Protein AF-A0A8S0FQ10-F1 (afdb_monomer)

InterPro domains:
  IPR000795 Translational (tr)-type GTP-binding domain [PF00009] (26-118)
  IPR015946 K homology domain-like, alpha/beta [G3DSA:3.30.300.20] (126-165)
  IPR027417 P-loop containing nucleoside triphosphate hydrolase [G3DSA:3.40.50.300] (1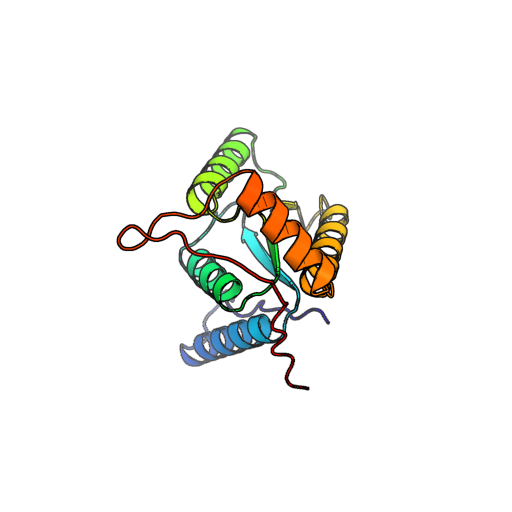-124)
  IPR027417 P-loop containing nucleoside triphosphate hydrolase [SSF52540] (2-158)
  IPR031166 EngA-type guanine nucleotide-binding (G) domain [PS51712] (1-124)
  IPR032859 GTPase Der, C-terminal KH-domain-like [PF14714] (126-162)

Foldseek 3Di:
DDDDLVQCDDPDDDDPVSNVVSVVSLLVVLLPDQEDEQEAALVVADDPVSVVVVVSSVVSVHQYAYEHEPLPPDDPVSVVVNVVSCCVSPVVPPVYHYFYYYPPVGGRVVVRVVSRVVSNCVSPDDDAFVNQFVVVVVCCVVPPADDDPNHGDDDDTDGDDDPPDD

Nearest PDB structures (foldseek):
  5dn8-assembly1_A  TM=8.884E-01  e=3.683E-15  Coxiella burnetii RSA 493
  6xrs-assembly2_B  TM=8.885E-01  e=8.900E-12  Neisseria gonorrhoeae NCCP11945
  6xrs-assembly1_C  TM=8.944E-01  e=2.493E-11  Neisseria gonorrhoeae NCCP11945
  6xrs-assembly2_D  TM=8.863E-01  e=3.024E-11  Neisseria gonorrhoeae NCCP11945
  6xrs-assembly1_A  TM=8.822E-01  e=7.448E-11  Neisseria gonorrhoeae NCCP11945

Radius of gyration: 20.31 Å; Cα contacts (8 Å, |Δi|>4): 165; chains: 1; bounding box: 51×40×56 Å

Sequence (166 aa):
MLIDTAGVRKRGKITDAVEKFSVIKTLQAIEDANVVMLVIDAREGISDQDLSLLGFILNSGRSLVIVVNKWDGLSQEVKEQVKETLDFRLGFIDFARVHFISALHGSGVGNLFESVREAYDSSTRRVGTSMLTRIMTMAVEDHQPPLVRGRRVKLKYAHAFSSSLN

pLDDT: mean 84.81, std 14.8, range [30.33, 96.12]

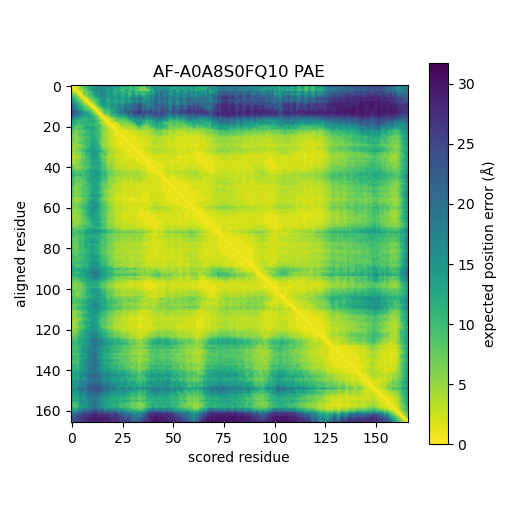Mean predicted aligned error: 8.4 Å

Organism: Escherichia coli (NCBI:txid562)

Structure (mmCIF, N/CA/C/O backbone):
data_AF-A0A8S0FQ10-F1
#
_entry.id   AF-A0A8S0FQ10-F1
#
loop_
_atom_site.group_PDB
_atom_site.id
_atom_site.type_symbol
_atom_site.label_atom_id
_atom_site.label_alt_id
_atom_site.label_comp_id
_atom_site.label_asym_id
_atom_site.label_entity_id
_atom_site.label_seq_id
_atom_site.pdbx_PDB_ins_code
_atom_site.Cartn_x
_atom_site.Cartn_y
_atom_site.Cartn_z
_atom_site.occupancy
_atom_site.B_iso_or_equiv
_atom_site.auth_seq_id
_atom_site.auth_comp_id
_atom_site.auth_asym_id
_atom_site.auth_atom_id
_atom_site.pdbx_PDB_model_num
ATOM 1 N N . MET A 1 1 ? -10.921 -15.311 -2.712 1.00 48.25 1 MET A N 1
ATOM 2 C CA . MET A 1 1 ? -10.735 -15.987 -1.410 1.00 48.25 1 MET A CA 1
ATOM 3 C C . MET A 1 1 ? -10.280 -14.927 -0.421 1.00 48.25 1 MET A C 1
ATOM 5 O O . MET A 1 1 ? -9.357 -14.203 -0.761 1.00 48.25 1 MET A O 1
ATOM 9 N N . LEU A 1 2 ? -10.958 -14.761 0.716 1.00 55.12 2 LEU A N 1
ATOM 10 C CA . LEU A 1 2 ? -10.510 -13.853 1.778 1.00 55.12 2 LEU A CA 1
ATOM 11 C C . LEU A 1 2 ? -9.652 -14.668 2.749 1.00 55.12 2 LEU A C 1
ATOM 13 O O . LEU A 1 2 ? -10.123 -15.693 3.240 1.00 55.12 2 LEU A O 1
ATOM 17 N N . ILE A 1 3 ? -8.414 -14.242 2.993 1.00 59.44 3 ILE A N 1
ATOM 18 C CA . ILE A 1 3 ? -7.523 -14.883 3.963 1.00 59.44 3 ILE A CA 1
ATOM 19 C C . ILE A 1 3 ? -7.410 -13.943 5.163 1.00 59.44 3 ILE A C 1
ATOM 21 O O . ILE A 1 3 ? -6.889 -12.839 5.034 1.00 59.44 3 ILE A O 1
ATOM 25 N N . ASP A 1 4 ? -7.953 -14.361 6.306 1.00 58.69 4 ASP A N 1
ATOM 26 C CA . ASP A 1 4 ? -7.919 -13.590 7.552 1.00 58.69 4 ASP A CA 1
ATOM 27 C C . ASP A 1 4 ? -6.677 -13.964 8.380 1.00 58.69 4 ASP A C 1
ATOM 29 O O . ASP A 1 4 ? -6.420 -15.140 8.653 1.00 58.69 4 ASP A O 1
ATOM 33 N N . THR A 1 5 ? -5.899 -12.955 8.776 1.00 56.50 5 THR A N 1
ATOM 34 C CA . THR A 1 5 ? -4.641 -13.079 9.529 1.00 56.50 5 THR A CA 1
ATOM 35 C C . THR A 1 5 ? -4.794 -12.678 10.999 1.00 56.50 5 THR A C 1
ATOM 37 O O . THR A 1 5 ? -3.788 -12.450 11.673 1.00 56.50 5 THR A O 1
ATOM 40 N N . ALA A 1 6 ? -6.030 -12.647 11.530 1.00 50.09 6 ALA A N 1
ATOM 41 C CA . ALA A 1 6 ? -6.420 -12.269 12.902 1.00 50.09 6 ALA A CA 1
ATOM 42 C C . ALA A 1 6 ? -5.596 -12.865 14.077 1.00 50.09 6 ALA A C 1
ATOM 44 O O . ALA A 1 6 ? -5.844 -12.544 15.241 1.00 50.09 6 ALA A O 1
ATOM 45 N N . GLY A 1 7 ? -4.616 -13.731 13.821 1.00 44.56 7 GLY A N 1
ATOM 46 C CA . GLY A 1 7 ? -3.708 -14.298 14.811 1.00 44.56 7 GLY A CA 1
ATOM 47 C C . GLY A 1 7 ? -2.498 -13.439 15.205 1.00 44.56 7 GLY A C 1
ATOM 48 O O . GLY A 1 7 ? -1.927 -13.718 16.255 1.00 44.56 7 GLY A O 1
ATOM 49 N N . VAL A 1 8 ? -2.095 -12.400 14.456 1.00 52.91 8 VAL A N 1
ATOM 50 C CA . VAL A 1 8 ? -0.829 -11.685 14.768 1.00 52.91 8 VAL A CA 1
ATOM 51 C C . VAL A 1 8 ? -0.908 -10.856 16.065 1.00 52.91 8 VAL A C 1
ATOM 53 O O . VAL A 1 8 ? 0.114 -10.568 16.679 1.00 52.91 8 VAL A O 1
ATOM 56 N N . ARG A 1 9 ? -2.118 -10.520 16.540 1.00 49.69 9 ARG A N 1
ATOM 57 C CA . ARG A 1 9 ? -2.346 -9.693 17.745 1.00 49.69 9 ARG A CA 1
ATOM 58 C C . ARG A 1 9 ? -3.349 -10.289 18.747 1.00 49.69 9 ARG A C 1
ATOM 60 O O . ARG A 1 9 ? -4.126 -9.555 19.363 1.00 49.69 9 ARG A O 1
ATOM 67 N N . LYS A 1 10 ? -3.378 -11.608 18.970 1.00 47.81 10 LYS A N 1
ATOM 68 C CA . LYS A 1 10 ? -4.222 -12.158 20.054 1.00 47.81 10 LYS A CA 1
ATOM 69 C C . LYS A 1 10 ? -3.589 -11.928 21.435 1.00 47.81 10 LYS A C 1
ATOM 71 O O . LYS A 1 10 ? -2.851 -12.757 21.951 1.00 47.81 10 LYS A O 1
ATOM 76 N N . ARG A 1 11 ? -3.946 -10.798 22.062 1.00 52.09 11 ARG A N 1
ATOM 77 C CA . ARG A 1 11 ? -3.765 -10.540 23.502 1.00 52.09 11 ARG A CA 1
ATOM 78 C C . ARG A 1 11 ? -4.484 -11.624 24.316 1.00 52.09 11 ARG A C 1
ATOM 80 O O . ARG A 1 11 ? -5.711 -11.671 24.323 1.00 52.09 11 ARG A O 1
ATOM 87 N N . GLY A 1 12 ? -3.723 -12.444 25.042 1.00 44.00 12 GLY A N 1
ATOM 88 C CA . GLY A 1 12 ? -4.250 -13.284 26.121 1.00 44.00 12 GLY A CA 1
ATOM 89 C C . GLY A 1 12 ? -3.499 -14.599 26.319 1.00 44.00 12 GLY A C 1
ATOM 90 O O . GLY A 1 12 ? -3.957 -15.624 25.839 1.00 44.00 12 GLY A O 1
ATOM 91 N N . LYS A 1 13 ? -2.377 -14.558 27.058 1.00 52.00 13 LYS A N 1
ATOM 92 C CA . LYS A 1 13 ? -1.654 -15.710 27.647 1.00 52.00 13 LYS A CA 1
ATOM 93 C C . LYS A 1 13 ? -1.554 -16.968 26.759 1.00 52.00 13 LYS A C 1
ATOM 95 O O . LYS A 1 13 ? -2.157 -17.979 27.099 1.00 52.00 13 LYS A O 1
ATOM 100 N N . ILE A 1 14 ? -0.751 -16.959 25.691 1.00 51.44 14 ILE A N 1
ATOM 101 C CA . ILE A 1 14 ? -0.324 -18.191 24.996 1.00 51.44 14 ILE A CA 1
ATOM 102 C C . ILE A 1 14 ? 1.130 -18.018 24.511 1.00 51.44 14 ILE A C 1
ATOM 104 O O . ILE A 1 14 ? 1.571 -16.910 24.241 1.00 51.44 14 ILE A O 1
ATOM 108 N N . THR A 1 15 ? 1.883 -19.115 24.512 1.00 56.12 15 THR A N 1
ATOM 109 C CA . THR A 1 15 ? 3.341 -19.255 24.377 1.00 56.12 15 THR A CA 1
ATOM 110 C C . THR A 1 15 ? 3.958 -18.764 23.056 1.00 56.12 15 THR A C 1
ATOM 112 O O . THR A 1 15 ? 3.340 -18.829 21.997 1.00 56.12 15 THR A O 1
ATOM 115 N N . ASP A 1 16 ? 5.250 -18.417 23.132 1.00 58.44 16 ASP A N 1
ATOM 116 C CA . ASP A 1 16 ? 6.188 -17.969 22.077 1.00 58.44 16 ASP A CA 1
ATOM 117 C C . ASP A 1 16 ? 6.154 -18.798 20.764 1.00 58.44 16 ASP A C 1
ATOM 119 O O . ASP A 1 16 ? 6.503 -18.324 19.684 1.00 58.44 16 ASP A O 1
ATOM 123 N N . ALA A 1 17 ? 5.692 -20.051 20.825 1.00 59.81 17 ALA A N 1
ATOM 124 C CA . ALA A 1 17 ? 5.501 -20.902 19.651 1.00 59.81 17 ALA A CA 1
ATOM 125 C C . ALA A 1 17 ? 4.280 -20.493 18.804 1.00 59.81 17 ALA A C 1
ATOM 127 O O . ALA A 1 17 ? 4.364 -20.473 17.578 1.00 59.81 17 ALA A O 1
ATOM 128 N N . VAL A 1 18 ? 3.147 -20.154 19.428 1.00 61.94 18 VAL A N 1
ATOM 129 C CA . VAL A 1 18 ? 1.887 -19.859 18.718 1.00 61.94 18 VAL A CA 1
ATOM 130 C C . VAL A 1 18 ? 1.971 -18.528 17.970 1.00 61.94 18 VAL A C 1
ATOM 132 O O . VAL A 1 18 ? 1.492 -18.434 16.838 1.00 61.94 18 VAL A O 1
ATOM 135 N N . GLU A 1 19 ? 2.648 -17.535 18.548 1.00 64.62 19 GLU A N 1
ATOM 136 C CA . GLU A 1 19 ? 2.918 -16.256 17.881 1.00 64.62 19 GLU A CA 1
ATOM 137 C C . GLU A 1 19 ? 3.786 -16.449 16.627 1.00 64.62 19 GLU A C 1
ATOM 139 O O . GLU A 1 19 ? 3.422 -15.974 15.549 1.00 64.62 19 GLU A O 1
ATOM 144 N N . LYS A 1 20 ? 4.863 -17.247 16.712 1.00 65.38 20 LYS A N 1
ATOM 145 C CA . LYS A 1 20 ? 5.723 -17.577 15.557 1.00 65.38 20 LYS A CA 1
ATOM 146 C C . LYS A 1 20 ? 4.952 -18.271 14.432 1.00 65.38 20 LYS A C 1
ATOM 148 O O . LYS A 1 20 ? 5.098 -17.897 13.268 1.00 65.38 20 LYS A O 1
ATOM 153 N N . PHE A 1 21 ? 4.084 -19.232 14.758 1.00 72.25 21 PHE A N 1
ATOM 154 C CA . PHE A 1 21 ? 3.229 -19.882 13.756 1.00 72.25 21 PHE A CA 1
ATOM 155 C C . PHE A 1 21 ? 2.240 -18.912 13.102 1.00 72.25 21 PHE A C 1
ATOM 157 O O . PHE A 1 21 ? 1.960 -19.039 11.908 1.00 72.25 21 PHE A O 1
ATOM 164 N N . SER A 1 22 ? 1.718 -17.937 13.849 1.00 74.19 22 SER A N 1
ATOM 165 C CA . SER A 1 22 ? 0.810 -16.935 13.290 1.00 74.19 22 SER A CA 1
ATOM 166 C C . SER A 1 22 ? 1.504 -16.000 12.302 1.00 74.19 22 SER A C 1
ATOM 168 O O . SER A 1 22 ? 0.905 -15.622 11.293 1.00 74.19 22 SER A O 1
ATOM 170 N N . VAL A 1 23 ? 2.763 -15.639 12.562 1.00 78.56 23 VAL A N 1
ATOM 171 C CA . VAL A 1 23 ? 3.553 -14.809 11.642 1.00 78.56 23 VAL A CA 1
ATOM 172 C C . VAL A 1 23 ? 3.813 -15.558 10.337 1.00 78.56 23 VAL A C 1
ATOM 174 O O . VAL A 1 23 ? 3.521 -15.018 9.276 1.00 78.56 23 VAL A O 1
ATOM 177 N N . ILE A 1 24 ? 4.258 -16.818 10.395 1.00 83.44 24 ILE A N 1
ATOM 178 C CA . ILE A 1 24 ? 4.514 -17.628 9.187 1.00 83.44 24 ILE A CA 1
ATOM 179 C C . ILE A 1 24 ? 3.260 -17.720 8.311 1.00 83.44 24 ILE A C 1
ATOM 181 O O . ILE A 1 24 ? 3.327 -17.463 7.112 1.00 83.44 24 ILE A O 1
ATOM 185 N N . LYS A 1 25 ? 2.102 -18.015 8.915 1.00 82.62 25 LYS A N 1
ATOM 186 C CA . LYS A 1 25 ? 0.827 -18.071 8.184 1.00 82.62 25 LYS A CA 1
ATOM 187 C C . LYS A 1 25 ? 0.452 -16.737 7.545 1.00 82.62 25 LYS A C 1
ATOM 189 O O . LYS A 1 25 ? -0.123 -16.724 6.465 1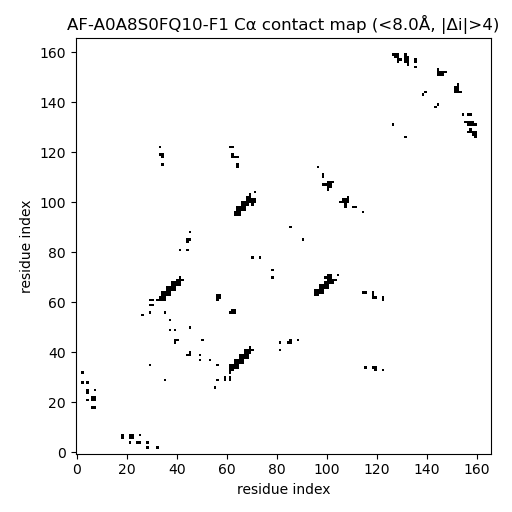.00 82.62 25 LYS A O 1
ATOM 194 N N . THR A 1 26 ? 0.771 -15.627 8.205 1.00 85.75 26 THR A N 1
ATOM 195 C CA . THR A 1 26 ? 0.514 -14.282 7.675 1.00 85.75 26 THR A CA 1
ATOM 196 C C . THR A 1 26 ? 1.390 -13.992 6.463 1.00 85.75 26 THR A C 1
ATOM 198 O O . THR A 1 26 ? 0.889 -13.490 5.463 1.00 85.75 26 THR A O 1
ATOM 201 N N . LEU A 1 27 ? 2.675 -14.347 6.520 1.00 89.38 27 LEU A N 1
ATOM 202 C CA . LEU A 1 27 ? 3.593 -14.168 5.394 1.00 89.38 27 LEU A CA 1
ATOM 203 C C . LEU A 1 27 ? 3.174 -15.027 4.193 1.00 89.38 27 LEU A C 1
ATOM 205 O O . LEU A 1 27 ? 3.078 -14.505 3.088 1.00 89.38 27 LEU A O 1
ATOM 209 N N . GLN A 1 28 ? 2.812 -16.293 4.422 1.00 89.19 28 GLN A N 1
ATOM 210 C CA . GLN A 1 28 ? 2.272 -17.171 3.374 1.00 89.19 28 GLN A CA 1
ATOM 211 C C . GLN A 1 28 ? 0.975 -16.615 2.773 1.00 89.19 28 GLN A C 1
ATOM 213 O O . GLN A 1 28 ? 0.828 -16.547 1.559 1.00 89.19 28 GLN A O 1
ATOM 218 N N . ALA A 1 29 ? 0.052 -16.136 3.612 1.00 89.38 29 ALA A N 1
ATOM 219 C CA . ALA A 1 29 ? -1.184 -15.517 3.142 1.00 89.38 29 ALA A CA 1
ATOM 220 C C . ALA A 1 29 ? -0.928 -14.294 2.247 1.00 89.38 29 ALA A C 1
ATOM 222 O O . ALA A 1 29 ? -1.653 -14.083 1.278 1.00 89.38 29 ALA A O 1
ATOM 223 N N . ILE A 1 30 ? 0.095 -13.493 2.563 1.00 91.50 30 ILE A N 1
ATOM 224 C CA . ILE A 1 30 ? 0.510 -12.360 1.730 1.00 91.50 30 ILE A CA 1
ATOM 225 C C . ILE A 1 30 ? 1.065 -12.859 0.391 1.00 91.50 30 ILE A C 1
ATOM 227 O O . ILE A 1 30 ? 0.681 -12.335 -0.651 1.00 91.50 30 ILE A O 1
ATOM 231 N N . GLU A 1 31 ? 1.914 -13.885 0.395 1.00 90.38 31 GLU A N 1
ATOM 232 C CA . GLU A 1 31 ? 2.465 -14.485 -0.828 1.00 90.38 31 GLU A CA 1
ATOM 233 C C . GLU A 1 31 ? 1.399 -15.147 -1.718 1.00 90.38 31 GLU A C 1
ATOM 235 O O . GLU A 1 31 ? 1.548 -15.184 -2.939 1.00 90.38 31 GLU A O 1
ATOM 240 N N . ASP A 1 32 ? 0.294 -15.617 -1.154 1.00 89.44 32 ASP A N 1
ATOM 241 C CA . ASP A 1 32 ? -0.789 -16.229 -1.931 1.00 89.44 32 ASP A CA 1
ATOM 242 C C . ASP A 1 32 ? -1.826 -15.204 -2.423 1.00 89.44 32 ASP A C 1
ATOM 244 O O . ASP A 1 32 ? -2.591 -15.466 -3.355 1.00 89.44 32 ASP A O 1
ATOM 248 N N . ALA A 1 33 ? -1.875 -14.014 -1.821 1.00 90.00 33 ALA A N 1
ATOM 249 C CA . ALA A 1 33 ? -2.880 -13.006 -2.134 1.00 90.00 33 ALA A CA 1
ATOM 250 C C . ALA A 1 33 ? -2.567 -12.235 -3.426 1.00 90.00 33 ALA A C 1
ATOM 252 O O . ALA A 1 33 ? -1.418 -11.926 -3.731 1.00 90.00 33 ALA A O 1
ATOM 253 N N . ASN A 1 34 ? -3.604 -11.836 -4.171 1.00 91.00 34 ASN A N 1
ATOM 254 C CA . ASN A 1 34 ? -3.469 -10.811 -5.219 1.00 91.00 34 ASN A CA 1
ATOM 255 C C . ASN A 1 34 ? -3.528 -9.396 -4.627 1.00 91.00 34 ASN A C 1
ATOM 257 O O . ASN A 1 34 ? -2.775 -8.513 -5.032 1.00 91.00 34 ASN A O 1
ATOM 261 N N . VAL A 1 35 ? -4.425 -9.204 -3.656 1.00 92.94 35 VAL A N 1
ATOM 262 C CA . VAL A 1 35 ? -4.654 -7.938 -2.957 1.00 92.94 35 VAL A CA 1
ATOM 263 C C . VAL A 1 35 ? -4.574 -8.192 -1.459 1.00 92.94 35 VAL A C 1
ATOM 265 O O . VAL A 1 35 ? -5.258 -9.076 -0.944 1.00 92.94 35 VAL A O 1
ATOM 268 N N . VAL A 1 36 ? -3.765 -7.397 -0.769 1.00 94.19 36 VAL A N 1
ATOM 269 C CA . VAL A 1 36 ? -3.624 -7.407 0.685 1.00 94.19 36 VAL A CA 1
ATOM 270 C C . VAL A 1 36 ? -4.242 -6.137 1.255 1.00 94.19 36 VAL A C 1
ATOM 272 O O . VAL A 1 36 ? -4.015 -5.034 0.756 1.00 94.19 36 VAL A O 1
ATOM 275 N N . MET A 1 37 ? -5.021 -6.296 2.322 1.00 93.44 37 MET A N 1
ATOM 276 C CA . MET A 1 37 ? -5.569 -5.186 3.091 1.00 93.44 37 MET A CA 1
ATOM 277 C C . MET A 1 37 ? -4.768 -5.029 4.380 1.00 93.44 37 MET A C 1
ATOM 279 O O . MET A 1 37 ? -4.858 -5.876 5.268 1.00 93.44 37 MET A O 1
ATOM 283 N N . LEU A 1 38 ? -3.993 -3.951 4.490 1.00 93.25 38 LEU A N 1
ATOM 284 C CA . LEU A 1 38 ? -3.297 -3.622 5.730 1.00 93.25 38 LEU A CA 1
ATOM 285 C C . LEU A 1 38 ? -4.238 -2.816 6.624 1.00 93.25 38 LEU A C 1
ATOM 287 O O . LEU A 1 38 ? -4.550 -1.662 6.325 1.00 93.25 38 LEU A O 1
ATOM 291 N N . VAL A 1 39 ? -4.704 -3.433 7.708 1.00 92.62 39 VAL A N 1
ATOM 292 C CA . VAL A 1 39 ? -5.646 -2.809 8.642 1.00 92.62 39 VAL A CA 1
ATOM 293 C C . VAL A 1 39 ? -4.893 -2.174 9.808 1.00 92.62 39 VAL A C 1
ATOM 295 O O . VAL A 1 39 ? -4.220 -2.865 10.564 1.00 92.62 39 VAL A O 1
ATOM 298 N N . ILE A 1 40 ? -5.056 -0.865 9.972 1.00 92.06 40 ILE A N 1
ATOM 299 C CA . ILE A 1 40 ? -4.465 -0.042 11.027 1.00 92.06 40 ILE A CA 1
ATOM 300 C C . ILE A 1 40 ? -5.577 0.381 11.987 1.00 92.06 40 ILE A C 1
ATOM 302 O O . ILE A 1 40 ? -6.671 0.758 11.565 1.00 92.06 40 ILE A O 1
ATOM 306 N N . ASP A 1 41 ? -5.313 0.335 13.288 1.00 92.19 41 ASP A N 1
ATOM 307 C CA . ASP A 1 41 ? -6.217 0.893 14.292 1.00 92.19 41 ASP A CA 1
ATOM 308 C C . ASP A 1 41 ? -6.002 2.408 14.394 1.00 92.19 41 ASP A C 1
ATOM 310 O O . ASP A 1 41 ? -4.915 2.858 14.747 1.00 92.19 41 ASP A O 1
ATOM 314 N N . ALA A 1 42 ? -7.034 3.207 14.120 1.00 93.50 42 ALA A N 1
ATOM 315 C CA . ALA A 1 42 ? -6.944 4.664 14.157 1.00 93.50 42 ALA A CA 1
ATOM 316 C C . ALA A 1 42 ? -6.548 5.232 15.530 1.00 93.50 42 ALA A C 1
ATOM 318 O O . ALA A 1 42 ? -6.027 6.339 15.603 1.00 93.50 42 ALA A O 1
ATOM 319 N N . ARG A 1 43 ? -6.812 4.503 16.621 1.00 90.06 43 ARG A N 1
ATOM 320 C CA . ARG A 1 43 ? -6.507 4.952 17.989 1.00 90.06 43 ARG A CA 1
ATOM 321 C C . ARG A 1 43 ? -5.077 4.640 18.397 1.00 90.06 43 ARG A C 1
ATOM 323 O O . ARG A 1 43 ? -4.507 5.365 19.203 1.00 90.06 43 ARG A O 1
ATOM 330 N N . GLU A 1 44 ? -4.533 3.540 17.888 1.00 89.56 44 GLU A N 1
ATOM 331 C CA . GLU A 1 44 ? -3.165 3.109 18.194 1.00 89.56 44 GLU A CA 1
ATOM 332 C C . GLU A 1 44 ? -2.155 3.637 17.166 1.00 89.56 44 GLU A C 1
ATOM 334 O O . GLU A 1 44 ? -0.969 3.743 17.470 1.00 89.56 44 GLU A O 1
ATOM 339 N N . GLY A 1 45 ? -2.623 4.003 15.971 1.00 88.00 45 GLY A N 1
ATOM 340 C CA . GLY A 1 45 ? -1.777 4.430 14.867 1.00 88.00 45 GLY A CA 1
ATOM 341 C C . GLY A 1 45 ? -0.997 3.269 14.249 1.00 88.00 45 GLY A C 1
ATOM 342 O O . GLY A 1 45 ? -1.253 2.094 14.514 1.00 88.00 45 GLY A O 1
ATOM 343 N N . ILE A 1 46 ? -0.040 3.612 13.386 1.00 89.31 46 ILE A N 1
ATOM 344 C CA . ILE A 1 46 ? 0.812 2.633 12.708 1.00 89.31 46 ILE A CA 1
ATOM 345 C C . ILE A 1 46 ? 2.004 2.226 13.586 1.00 89.31 46 ILE A C 1
ATOM 347 O O . ILE A 1 46 ? 2.795 3.069 14.019 1.00 89.31 46 ILE A O 1
ATOM 351 N N . SER A 1 47 ? 2.156 0.924 13.823 1.00 88.50 47 SER A N 1
ATOM 352 C CA . SER A 1 47 ? 3.269 0.359 14.592 1.00 88.50 47 SER A CA 1
ATOM 353 C C . SER A 1 47 ? 4.437 -0.083 13.702 1.00 88.50 47 SER A C 1
ATOM 355 O O . SER A 1 47 ? 4.296 -0.246 12.489 1.00 88.50 47 SER A O 1
ATOM 357 N N . ASP A 1 48 ? 5.604 -0.333 14.300 1.00 86.31 48 ASP A N 1
ATOM 358 C CA . ASP A 1 48 ? 6.784 -0.818 13.565 1.00 86.31 48 ASP A CA 1
ATOM 359 C C . ASP A 1 48 ? 6.566 -2.223 12.971 1.00 86.31 48 ASP A C 1
ATOM 361 O O . ASP A 1 48 ? 7.128 -2.571 11.929 1.00 86.31 48 ASP A O 1
ATOM 365 N N . GLN A 1 49 ? 5.695 -3.024 13.595 1.00 84.19 49 GLN A N 1
ATOM 366 C CA . GLN A 1 49 ? 5.262 -4.308 13.046 1.00 84.19 49 GLN A CA 1
ATOM 367 C C . GLN A 1 49 ? 4.440 -4.119 11.763 1.00 84.19 49 GLN A C 1
ATOM 369 O O . GLN A 1 49 ? 4.654 -4.851 10.797 1.00 84.19 49 GLN A O 1
ATOM 374 N N . ASP A 1 50 ? 3.555 -3.119 11.724 1.00 88.19 50 ASP A N 1
ATOM 375 C CA . ASP A 1 50 ? 2.758 -2.807 10.533 1.00 88.19 50 ASP A CA 1
ATOM 376 C C . ASP A 1 50 ? 3.656 -2.314 9.394 1.00 88.19 50 ASP A C 1
ATOM 378 O O . ASP A 1 50 ? 3.491 -2.746 8.258 1.00 88.19 50 ASP A O 1
ATOM 382 N N . LEU A 1 51 ? 4.664 -1.486 9.698 1.00 90.31 51 LEU A N 1
ATOM 383 C CA . LEU A 1 51 ? 5.676 -1.047 8.726 1.00 90.31 51 LEU A CA 1
ATOM 384 C C . LEU A 1 51 ? 6.518 -2.214 8.187 1.00 90.31 51 LEU A C 1
ATOM 386 O O . LEU A 1 51 ? 6.844 -2.254 7.000 1.00 90.31 51 LEU A O 1
ATOM 390 N N . SER A 1 52 ? 6.845 -3.189 9.037 1.00 89.44 52 SER A N 1
ATOM 391 C CA . SER A 1 52 ? 7.578 -4.392 8.624 1.00 89.44 52 SER A CA 1
ATOM 392 C C . SER A 1 52 ? 6.739 -5.272 7.691 1.00 89.44 52 SER A C 1
ATOM 394 O O . SER A 1 52 ? 7.223 -5.709 6.646 1.00 89.44 52 SER A O 1
ATOM 396 N N . LEU A 1 53 ? 5.462 -5.495 8.031 1.00 89.62 53 LEU A N 1
ATOM 397 C CA . LEU A 1 53 ? 4.512 -6.209 7.170 1.00 89.62 53 LEU A CA 1
ATOM 398 C C . LEU A 1 53 ? 4.294 -5.473 5.851 1.00 89.62 53 LEU A C 1
ATOM 400 O O . LEU A 1 53 ? 4.260 -6.095 4.795 1.00 89.62 53 LEU A O 1
ATOM 404 N N . LEU A 1 54 ? 4.199 -4.149 5.901 1.00 92.19 54 LEU A N 1
ATOM 405 C CA . LEU A 1 54 ? 4.064 -3.306 4.728 1.00 92.19 54 LEU A CA 1
ATOM 406 C C . LEU A 1 54 ? 5.242 -3.468 3.770 1.00 92.19 54 LEU A C 1
ATOM 408 O O . LEU A 1 54 ? 5.031 -3.743 2.592 1.00 92.19 54 LEU A O 1
ATOM 412 N N . GLY A 1 55 ? 6.475 -3.390 4.278 1.00 91.75 55 GLY A N 1
ATOM 413 C CA . GLY A 1 55 ? 7.669 -3.667 3.481 1.00 91.75 55 GLY A CA 1
ATOM 414 C C . GLY A 1 55 ? 7.630 -5.059 2.843 1.00 91.75 55 GLY A C 1
ATOM 415 O O . GLY A 1 55 ? 7.960 -5.211 1.668 1.00 91.75 55 GLY A O 1
ATOM 416 N N . PHE A 1 56 ? 7.156 -6.069 3.577 1.00 92.88 56 PHE A N 1
ATOM 417 C CA . PHE A 1 56 ? 6.998 -7.422 3.043 1.00 92.88 56 PHE A CA 1
ATOM 418 C C . PHE A 1 56 ? 5.945 -7.508 1.924 1.00 92.88 56 PHE A C 1
ATOM 420 O O . PHE A 1 56 ? 6.205 -8.135 0.897 1.00 92.88 56 PHE A O 1
ATOM 427 N N . ILE A 1 57 ? 4.792 -6.847 2.072 1.00 93.19 57 ILE A N 1
ATOM 428 C CA . ILE A 1 57 ? 3.736 -6.788 1.043 1.00 93.19 57 ILE A CA 1
ATOM 429 C C . ILE A 1 57 ? 4.277 -6.163 -0.250 1.00 93.19 57 ILE A C 1
ATOM 431 O O . ILE A 1 57 ? 4.072 -6.715 -1.334 1.00 93.19 57 ILE A O 1
ATOM 435 N N . LEU A 1 58 ? 5.011 -5.051 -0.129 1.00 91.19 58 LEU A N 1
ATOM 436 C CA . LEU A 1 58 ? 5.619 -4.353 -1.264 1.00 91.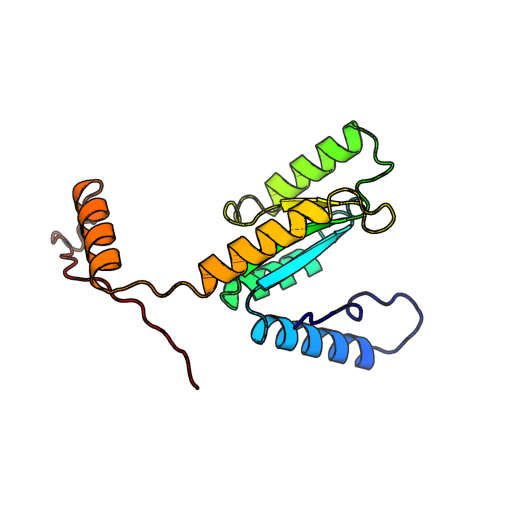19 58 LEU A CA 1
ATOM 437 C C . LEU A 1 58 ? 6.664 -5.217 -1.973 1.00 91.19 58 LEU A C 1
ATOM 439 O O . LEU A 1 58 ? 6.618 -5.365 -3.193 1.00 91.19 58 LEU A O 1
ATOM 443 N N . ASN A 1 59 ? 7.563 -5.843 -1.211 1.00 91.00 59 ASN A N 1
ATOM 444 C CA . ASN A 1 59 ? 8.594 -6.729 -1.757 1.00 91.00 59 ASN A CA 1
ATOM 445 C C . ASN A 1 59 ? 8.001 -7.980 -2.417 1.00 91.00 59 ASN A C 1
ATOM 447 O O . ASN A 1 59 ? 8.560 -8.491 -3.385 1.00 91.00 59 ASN A O 1
ATOM 451 N N . SER A 1 60 ? 6.853 -8.446 -1.926 1.00 90.69 60 SER A N 1
ATOM 452 C CA . SER A 1 60 ? 6.113 -9.573 -2.501 1.00 90.69 60 SER A CA 1
ATOM 453 C C . SER A 1 60 ? 5.363 -9.205 -3.788 1.00 90.69 60 SER A C 1
ATOM 455 O O . SER A 1 60 ? 4.754 -10.084 -4.401 1.00 90.69 60 SER A O 1
ATOM 457 N N . GLY A 1 61 ? 5.372 -7.929 -4.196 1.00 89.12 61 GLY A N 1
ATOM 458 C CA . GLY A 1 61 ? 4.729 -7.440 -5.417 1.00 89.12 61 GLY A CA 1
ATOM 459 C C . GLY A 1 61 ? 3.202 -7.474 -5.366 1.00 89.12 61 GLY A C 1
ATOM 460 O O . GLY A 1 61 ? 2.560 -7.606 -6.409 1.00 89.12 61 GLY A O 1
ATOM 461 N N . ARG A 1 62 ? 2.605 -7.418 -4.167 1.00 91.19 62 ARG A N 1
ATOM 462 C CA . ARG A 1 62 ? 1.149 -7.540 -4.001 1.00 91.19 62 ARG A CA 1
ATOM 463 C C . ARG A 1 62 ? 0.479 -6.189 -4.018 1.00 91.19 62 ARG A C 1
ATOM 465 O O . ARG A 1 62 ? 1.009 -5.209 -3.500 1.00 91.19 62 ARG A O 1
ATOM 472 N N . SER A 1 63 ? -0.717 -6.146 -4.600 1.00 93.06 63 SER A N 1
ATOM 473 C CA . SER A 1 63 ? -1.536 -4.949 -4.506 1.00 93.06 63 SER A CA 1
ATOM 474 C C . SER A 1 63 ? -1.925 -4.698 -3.059 1.00 93.06 63 SER A C 1
ATOM 476 O O . SER A 1 63 ? -2.217 -5.629 -2.310 1.00 93.06 63 SER A O 1
ATOM 478 N N . LEU A 1 64 ? -1.958 -3.425 -2.688 1.00 94.25 64 LEU A N 1
ATOM 479 C CA . LEU A 1 64 ? -2.163 -2.992 -1.319 1.00 94.25 64 LEU A CA 1
ATOM 480 C C . LEU A 1 64 ? -3.341 -2.025 -1.239 1.00 94.25 64 LEU A C 1
ATOM 482 O O . LEU A 1 64 ? -3.433 -1.070 -2.009 1.00 94.25 64 LEU A O 1
ATOM 486 N N . VAL A 1 65 ? -4.199 -2.253 -0.251 1.00 95.12 65 VAL A N 1
ATOM 487 C CA . VAL A 1 65 ? -5.200 -1.292 0.215 1.00 95.12 65 VAL A CA 1
ATOM 488 C C . VAL A 1 65 ? -4.971 -1.065 1.704 1.00 95.12 65 VAL A C 1
ATOM 490 O O . VAL A 1 65 ? -4.835 -2.021 2.467 1.00 95.12 65 VAL A O 1
ATOM 493 N N . ILE A 1 66 ? -4.921 0.193 2.128 1.00 94.62 66 ILE A N 1
ATOM 494 C CA . ILE A 1 66 ? -4.725 0.556 3.533 1.00 94.62 66 ILE A CA 1
ATOM 495 C C . ILE A 1 66 ? -6.084 0.867 4.144 1.00 94.62 66 ILE A C 1
ATOM 497 O O . ILE A 1 66 ? -6.884 1.608 3.575 1.00 94.62 66 ILE A O 1
ATOM 501 N N . VAL A 1 67 ? -6.354 0.294 5.311 1.00 95.44 67 VAL A N 1
ATOM 502 C CA . VAL A 1 67 ? -7.642 0.417 5.991 1.00 95.44 67 VAL A CA 1
ATOM 503 C C . VAL A 1 67 ? -7.419 0.919 7.404 1.00 95.44 67 VAL A C 1
ATOM 505 O O . VAL A 1 67 ? -6.954 0.189 8.266 1.00 95.44 67 VAL A O 1
ATOM 508 N N . VAL A 1 68 ? -7.793 2.161 7.662 1.00 95.12 68 VAL A N 1
ATOM 509 C CA . VAL A 1 68 ? -7.754 2.778 8.984 1.00 95.12 68 VAL A CA 1
ATOM 510 C C . VAL A 1 68 ? -9.104 2.534 9.658 1.00 95.12 68 VAL A C 1
ATOM 512 O O . VAL A 1 68 ? 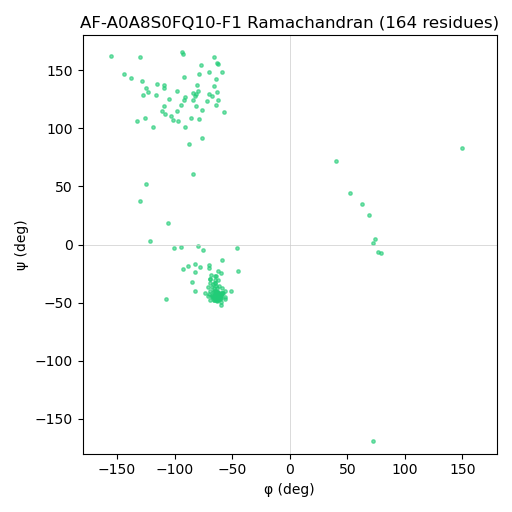-10.106 3.171 9.337 1.00 95.12 68 VAL A O 1
ATOM 515 N N . ASN A 1 69 ? -9.152 1.554 10.555 1.00 94.94 69 ASN A N 1
ATOM 516 C CA . ASN A 1 69 ? -10.363 1.107 11.238 1.00 94.94 69 ASN A CA 1
ATOM 517 C C . ASN A 1 69 ? -10.565 1.830 12.583 1.00 94.94 69 ASN A C 1
ATOM 519 O O . ASN A 1 69 ? -9.631 2.403 13.137 1.00 94.94 69 ASN A O 1
ATOM 523 N N . LYS A 1 70 ? -11.779 1.753 13.145 1.00 94.88 70 LYS A N 1
ATOM 524 C CA . LYS A 1 70 ? -12.209 2.456 14.375 1.00 94.88 70 LYS A CA 1
ATOM 525 C C . LYS A 1 70 ? -12.179 3.981 14.240 1.00 94.88 70 LYS A C 1
ATOM 527 O O . LYS A 1 70 ? -11.876 4.697 15.194 1.00 94.88 70 LYS A O 1
ATOM 532 N N . TRP A 1 71 ? -12.493 4.470 13.042 1.00 95.44 71 TRP A N 1
ATOM 533 C CA . TRP A 1 71 ? -12.521 5.900 12.732 1.00 95.44 71 TRP A CA 1
ATOM 534 C C . TRP A 1 71 ? -13.672 6.662 13.412 1.00 95.44 71 TRP A C 1
ATOM 536 O O . TRP A 1 71 ? -13.670 7.893 13.502 1.00 95.44 71 TRP A O 1
ATOM 546 N N . ASP A 1 72 ? -14.684 5.932 13.875 1.00 92.94 72 ASP A N 1
ATOM 547 C CA . ASP A 1 72 ? -15.808 6.461 14.633 1.00 92.94 72 ASP A CA 1
ATOM 548 C C . ASP A 1 72 ? -15.405 6.920 16.043 1.00 92.94 72 ASP A C 1
ATOM 550 O O . ASP A 1 72 ? -14.499 6.382 16.683 1.00 92.94 72 ASP A O 1
ATOM 554 N N . GLY A 1 73 ? -16.105 7.945 16.534 1.00 90.06 73 GLY A N 1
ATOM 555 C CA . GLY A 1 73 ? -15.911 8.476 17.885 1.00 90.06 73 GLY A CA 1
ATOM 556 C C . GLY A 1 73 ? -14.614 9.264 18.107 1.00 90.06 73 GLY A C 1
ATOM 557 O O . GLY A 1 73 ? -14.391 9.729 19.220 1.00 90.06 73 GLY A O 1
ATOM 558 N N . LEU A 1 74 ? -13.772 9.446 17.083 1.00 93.56 74 LEU A N 1
ATOM 559 C CA . LEU A 1 74 ? -12.583 10.301 17.165 1.00 93.56 74 LEU A CA 1
ATOM 560 C C . LEU A 1 74 ? -12.953 11.778 16.987 1.00 93.56 74 LEU A C 1
ATOM 562 O O . LEU A 1 74 ? -13.734 12.121 16.090 1.00 93.56 74 LEU A O 1
ATOM 566 N N . SER A 1 75 ? -12.356 12.647 17.809 1.00 96.12 75 SER A N 1
ATOM 567 C CA . SER A 1 75 ? -12.442 14.099 17.634 1.00 96.12 75 SER A CA 1
ATOM 568 C C . SER A 1 75 ? -11.731 14.537 16.350 1.00 96.12 75 SER A C 1
ATOM 570 O O . SER A 1 75 ? -10.915 13.801 15.790 1.00 96.12 75 SER A O 1
ATOM 572 N N . GLN A 1 76 ? -12.041 15.741 15.870 1.00 95.44 76 GLN A N 1
ATOM 573 C CA . GLN A 1 76 ? -11.436 16.257 14.644 1.00 95.44 76 GLN A CA 1
ATOM 574 C C . GLN A 1 76 ? -9.912 16.407 14.770 1.00 95.44 76 GLN A C 1
ATOM 576 O O . GLN A 1 76 ? -9.202 15.982 13.867 1.00 95.44 76 GLN A O 1
ATOM 581 N N . GLU A 1 77 ? -9.413 16.900 15.907 1.00 95.88 77 GLU A N 1
ATOM 582 C CA . GLU A 1 77 ? -7.968 17.009 16.170 1.00 95.88 77 GLU A CA 1
ATOM 583 C C . GLU A 1 77 ? -7.262 15.654 16.114 1.00 95.88 77 GLU A C 1
ATOM 585 O O . GLU A 1 77 ? -6.212 15.533 15.492 1.00 95.88 77 GLU A O 1
ATOM 590 N N . VAL A 1 78 ? -7.858 14.605 16.692 1.00 94.12 78 VAL A N 1
ATOM 591 C CA . VAL A 1 78 ? -7.274 13.256 16.631 1.00 94.12 78 VAL A CA 1
ATOM 592 C C . VAL A 1 78 ? -7.252 12.741 15.192 1.00 94.12 78 VAL A C 1
ATOM 594 O O . VAL A 1 78 ? -6.274 12.135 14.764 1.00 94.12 78 VAL A O 1
ATOM 597 N N . LYS A 1 79 ? -8.305 13.000 14.409 1.00 95.19 79 LYS A N 1
ATOM 598 C CA . LYS A 1 79 ? -8.342 12.611 12.992 1.00 95.19 79 LYS A CA 1
ATOM 599 C C . LYS A 1 79 ? -7.272 13.324 12.167 1.00 95.19 79 LYS A C 1
ATOM 601 O O . LYS A 1 79 ? -6.692 12.690 11.289 1.00 95.19 79 LYS A O 1
ATOM 606 N N . GLU A 1 80 ? -7.030 14.606 12.430 1.00 95.38 80 GLU A N 1
ATOM 607 C CA . GLU A 1 80 ? -5.961 15.396 11.803 1.00 95.38 80 GLU A CA 1
ATOM 608 C C . GLU A 1 80 ? -4.593 14.762 12.098 1.00 95.38 80 GLU A C 1
ATOM 610 O O . GLU A 1 80 ? -3.873 14.383 11.179 1.00 95.38 80 GLU A O 1
ATOM 615 N N . GLN A 1 81 ? -4.304 14.505 13.377 1.00 94.38 81 GLN A N 1
ATOM 616 C CA . GLN A 1 81 ? -3.042 13.907 13.827 1.00 94.38 81 GLN A CA 1
ATOM 617 C C . GLN A 1 81 ? -2.790 12.522 13.222 1.00 94.38 81 GLN A C 1
ATOM 619 O O . GLN A 1 81 ? -1.667 12.202 12.826 1.00 94.38 81 GLN A O 1
ATOM 624 N N . VAL A 1 82 ? -3.828 11.682 13.136 1.00 93.56 82 VAL A N 1
ATOM 625 C CA . VAL A 1 82 ? -3.706 10.357 12.512 1.00 93.56 82 VAL A CA 1
ATOM 626 C C . VAL A 1 82 ? -3.378 10.492 11.028 1.00 93.56 82 VAL A C 1
ATOM 628 O O . VAL A 1 82 ? -2.514 9.767 10.543 1.00 93.56 82 VAL A O 1
ATOM 631 N N . LYS A 1 83 ? -4.018 11.421 10.308 1.00 93.44 83 LYS A N 1
ATOM 632 C CA . LYS A 1 83 ? -3.716 11.667 8.890 1.00 93.44 83 LYS A CA 1
ATOM 633 C C . LYS A 1 83 ? -2.289 12.159 8.692 1.00 93.44 83 LYS A C 1
ATOM 635 O O . LYS A 1 83 ? -1.574 11.559 7.905 1.00 93.44 83 LYS A O 1
ATOM 640 N N . GLU A 1 84 ? -1.851 13.159 9.454 1.00 93.56 84 GLU A N 1
ATOM 641 C CA . GLU A 1 84 ? -0.475 13.671 9.387 1.00 93.56 84 GLU A CA 1
ATOM 642 C C . GLU A 1 84 ? 0.557 12.570 9.668 1.00 93.56 84 GLU A C 1
ATOM 644 O O . GLU A 1 84 ? 1.564 12.443 8.971 1.00 93.56 84 GLU A O 1
ATOM 649 N N . THR A 1 85 ? 0.284 11.725 10.665 1.00 92.06 85 THR A N 1
ATOM 650 C CA . THR A 1 85 ? 1.153 10.593 11.006 1.00 92.06 85 THR A CA 1
ATOM 651 C C . THR A 1 85 ? 1.204 9.570 9.876 1.00 92.06 85 THR A C 1
ATOM 653 O O . THR A 1 85 ? 2.281 9.063 9.558 1.00 92.06 85 THR A O 1
ATOM 656 N N . LEU A 1 86 ? 0.060 9.249 9.267 1.00 91.50 86 LEU A N 1
ATOM 657 C CA . LEU A 1 86 ? 0.000 8.337 8.128 1.00 91.50 86 LEU A CA 1
ATOM 658 C C . LEU A 1 86 ? 0.735 8.928 6.926 1.00 91.50 86 LEU A C 1
ATOM 660 O O . LEU A 1 86 ? 1.574 8.234 6.371 1.00 91.50 86 LEU A O 1
ATOM 664 N N . ASP A 1 87 ? 0.516 10.194 6.583 1.00 90.69 87 ASP A N 1
ATOM 665 C CA . ASP A 1 87 ? 1.209 10.860 5.475 1.00 90.69 87 ASP A CA 1
ATOM 666 C C . ASP A 1 87 ? 2.730 10.855 5.683 1.00 90.69 87 ASP A C 1
ATOM 668 O O . ASP A 1 87 ? 3.488 10.536 4.768 1.00 90.69 87 ASP A O 1
ATOM 672 N N . PHE A 1 88 ? 3.200 11.112 6.906 1.00 90.94 88 PHE A N 1
ATOM 673 C CA . PHE A 1 88 ? 4.627 11.058 7.221 1.00 90.94 88 PHE A CA 1
ATOM 674 C C . PHE A 1 88 ? 5.202 9.635 7.142 1.00 90.94 88 PHE A C 1
ATOM 676 O O . PHE A 1 88 ? 6.286 9.422 6.599 1.00 90.94 88 PHE A O 1
ATOM 683 N N . ARG A 1 89 ? 4.494 8.643 7.698 1.00 90.12 89 ARG A N 1
ATOM 684 C CA . ARG A 1 89 ? 4.982 7.256 7.811 1.00 90.12 89 ARG A CA 1
ATOM 685 C C . ARG A 1 89 ? 4.778 6.449 6.529 1.00 90.12 89 ARG A C 1
ATOM 687 O O . ARG A 1 89 ? 5.488 5.470 6.339 1.00 90.12 89 ARG A O 1
ATOM 694 N N . LEU A 1 90 ? 3.822 6.832 5.683 1.00 89.44 90 LEU A N 1
ATOM 695 C CA . LEU A 1 90 ? 3.380 6.108 4.487 1.00 89.44 90 LEU A CA 1
ATOM 696 C C . LEU A 1 90 ? 3.520 6.920 3.198 1.00 89.44 90 LEU A C 1
ATOM 698 O O . LEU A 1 90 ? 3.161 6.416 2.138 1.00 89.44 90 LEU A O 1
ATOM 702 N N . GLY A 1 91 ? 4.065 8.139 3.245 1.00 83.94 91 GLY A N 1
ATOM 703 C CA . GLY A 1 91 ? 4.183 9.022 2.078 1.00 83.94 91 GLY A CA 1
ATOM 704 C C . GLY A 1 91 ? 4.986 8.447 0.905 1.00 83.94 91 GLY A C 1
ATOM 705 O O . GLY A 1 91 ? 4.903 8.956 -0.205 1.00 83.94 91 GLY A O 1
ATOM 706 N N . PHE A 1 92 ? 5.728 7.357 1.117 1.00 84.88 92 PHE A N 1
ATOM 707 C CA . PHE A 1 92 ? 6.400 6.605 0.054 1.00 84.88 92 PHE A CA 1
ATOM 708 C C . PHE A 1 92 ? 5.468 5.653 -0.728 1.00 84.88 92 PHE A C 1
ATOM 710 O O . PHE A 1 92 ? 5.929 4.963 -1.634 1.00 84.88 92 PHE A O 1
ATOM 717 N N . ILE A 1 93 ? 4.180 5.585 -0.371 1.00 85.94 93 ILE A N 1
ATOM 718 C CA . ILE A 1 93 ? 3.171 4.660 -0.916 1.00 85.94 93 ILE A CA 1
ATOM 719 C C . ILE A 1 93 ? 1.963 5.443 -1.446 1.00 85.94 93 ILE A C 1
ATOM 721 O O . ILE A 1 93 ? 0.811 5.185 -1.098 1.00 85.94 93 ILE A O 1
ATOM 725 N N . ASP A 1 94 ? 2.228 6.420 -2.304 1.00 83.06 94 ASP A N 1
ATOM 726 C CA . ASP A 1 94 ? 1.215 7.284 -2.920 1.00 83.06 94 ASP A CA 1
ATOM 727 C C . ASP A 1 94 ? 0.195 6.533 -3.800 1.00 83.06 94 ASP A C 1
ATOM 729 O O . ASP A 1 94 ? -0.930 6.990 -4.001 1.00 83.06 94 ASP A O 1
ATOM 733 N N . PHE A 1 95 ? 0.560 5.353 -4.300 1.00 82.69 95 PHE A N 1
ATOM 734 C CA . PHE A 1 95 ? -0.298 4.523 -5.141 1.00 82.69 95 PHE A CA 1
ATOM 735 C C . PHE A 1 95 ? -1.376 3.747 -4.365 1.00 82.69 95 PHE A C 1
ATOM 737 O O . PHE A 1 95 ? -2.332 3.262 -4.978 1.00 82.69 95 PHE A O 1
ATOM 744 N N . ALA A 1 96 ? -1.230 3.565 -3.047 1.00 87.81 96 ALA A N 1
ATOM 745 C CA . ALA A 1 96 ? -2.162 2.756 -2.265 1.00 87.81 96 ALA A CA 1
ATOM 746 C C . ALA A 1 96 ? -3.389 3.575 -1.841 1.00 87.81 96 ALA A C 1
ATOM 748 O O . ALA A 1 96 ? -3.284 4.658 -1.270 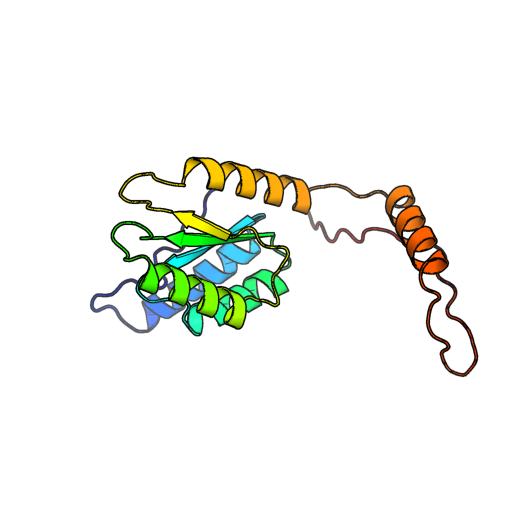1.00 87.81 96 ALA A O 1
ATOM 749 N N . ARG A 1 97 ? -4.589 3.030 -2.072 1.00 90.75 97 ARG A N 1
ATOM 750 C CA . ARG A 1 97 ? -5.836 3.639 -1.585 1.00 90.75 97 ARG A CA 1
ATOM 751 C C . ARG A 1 97 ? -5.918 3.498 -0.064 1.00 90.75 97 ARG A C 1
ATOM 753 O O . ARG A 1 97 ? -5.799 2.385 0.451 1.00 90.75 97 ARG A O 1
ATOM 760 N N . VAL A 1 98 ? -6.180 4.603 0.634 1.00 93.44 98 VAL A N 1
ATOM 761 C CA . VAL A 1 98 ? -6.405 4.634 2.087 1.00 93.44 98 VAL A CA 1
ATOM 762 C C . VAL A 1 98 ? -7.893 4.823 2.370 1.00 93.44 98 VAL A C 1
ATOM 764 O O . VAL A 1 98 ? -8.506 5.780 1.900 1.00 93.44 98 VAL A O 1
ATOM 767 N N . HIS A 1 99 ? -8.471 3.923 3.162 1.00 94.88 99 HIS A N 1
ATOM 768 C CA . HIS A 1 99 ? -9.875 3.966 3.568 1.00 94.88 99 HIS A CA 1
ATOM 769 C C . HIS A 1 99 ? -10.003 4.157 5.067 1.00 94.88 99 HIS A C 1
ATOM 771 O O . HIS A 1 99 ? -9.445 3.386 5.840 1.00 94.88 99 HIS A O 1
ATOM 777 N N . PHE A 1 100 ? -10.799 5.138 5.480 1.00 95.31 100 PHE A N 1
ATOM 778 C CA . PHE A 1 100 ? -11.152 5.351 6.879 1.00 95.31 100 PHE A CA 1
ATOM 779 C C . PHE A 1 100 ? -12.521 4.734 7.149 1.00 95.31 100 PHE A C 1
ATOM 781 O O . PHE A 1 100 ? -13.522 5.177 6.582 1.00 95.31 100 PHE A O 1
ATOM 788 N N . ILE A 1 101 ? -12.572 3.705 7.994 1.00 95.19 101 ILE A N 1
ATOM 789 C CA . ILE A 1 101 ? -13.788 2.922 8.216 1.00 95.19 101 ILE A CA 1
ATOM 790 C C . ILE A 1 101 ? -14.122 2.760 9.697 1.00 95.19 101 ILE A C 1
ATOM 792 O O . ILE A 1 101 ? -13.276 2.862 10.589 1.00 95.19 101 ILE A O 1
ATOM 796 N N . SER A 1 102 ? -15.381 2.420 9.945 1.00 94.38 102 SER A N 1
ATOM 797 C CA . SER A 1 102 ? -15.815 1.793 11.185 1.00 94.38 102 SER A CA 1
ATOM 798 C C . SER A 1 102 ? -16.404 0.434 10.853 1.00 94.38 102 SER A C 1
ATOM 800 O O . SER A 1 102 ? -17.549 0.348 10.420 1.00 94.38 102 SER A O 1
ATOM 802 N N . ALA A 1 103 ? -15.642 -0.641 11.059 1.00 90.88 103 ALA A N 1
ATOM 803 C CA . ALA A 1 103 ? -16.168 -1.990 10.853 1.00 90.88 103 ALA A CA 1
ATOM 804 C C . ALA A 1 103 ? -17.339 -2.306 11.804 1.00 90.88 103 ALA A C 1
ATOM 806 O O . ALA A 1 103 ? -18.251 -3.037 11.432 1.00 90.88 103 ALA A O 1
ATOM 807 N N . LEU A 1 104 ? -17.338 -1.718 13.008 1.00 90.75 104 LEU A N 1
ATOM 808 C CA . LEU A 1 104 ? -18.402 -1.899 13.998 1.00 90.75 104 LEU A CA 1
ATOM 809 C C . LEU A 1 104 ? -19.721 -1.244 13.564 1.00 90.75 104 LEU A C 1
ATOM 811 O O . LEU A 1 104 ? -20.782 -1.823 13.768 1.00 90.75 104 LEU A O 1
ATOM 815 N N . HIS A 1 105 ? -19.653 -0.054 12.962 1.00 89.44 105 HIS A N 1
ATOM 816 C CA . HIS A 1 105 ? -20.835 0.711 12.547 1.00 89.44 105 HIS A CA 1
ATOM 817 C C . HIS A 1 105 ? -21.141 0.596 11.043 1.00 89.44 105 HIS A C 1
ATOM 819 O O . HIS A 1 105 ? -22.115 1.170 10.567 1.00 89.44 105 HIS A O 1
ATOM 825 N N . GLY A 1 106 ? -20.306 -0.110 10.275 1.00 87.56 106 GLY A N 1
ATOM 826 C CA . GLY A 1 106 ? -20.435 -0.294 8.824 1.00 87.56 106 GLY A CA 1
ATOM 827 C C . GLY A 1 106 ? -20.013 0.909 7.964 1.00 87.56 106 GLY A C 1
ATOM 828 O O . GLY A 1 106 ? -19.950 0.796 6.739 1.00 87.56 106 GLY A O 1
ATOM 829 N N . SER A 1 107 ? -19.693 2.056 8.567 1.00 90.19 107 SER A N 1
ATOM 830 C CA . SER A 1 107 ? -19.323 3.281 7.848 1.00 90.19 107 SER A CA 1
ATOM 831 C C . SER A 1 107 ? -18.040 3.107 7.030 1.00 90.19 107 SER A C 1
ATOM 833 O O . SER A 1 107 ? -17.027 2.639 7.549 1.00 90.19 107 SER A O 1
ATOM 835 N N . GLY A 1 108 ? -18.069 3.522 5.760 1.00 85.62 108 GLY A N 1
ATOM 836 C CA . GLY A 1 108 ? -16.908 3.497 4.857 1.00 85.62 108 GLY A CA 1
ATOM 837 C C . GLY A 1 108 ? -16.581 2.127 4.245 1.00 85.62 108 GLY A C 1
ATOM 838 O O . GLY A 1 108 ? -15.756 2.053 3.340 1.00 85.62 108 GLY A O 1
ATOM 839 N N . VAL A 1 109 ? -17.251 1.049 4.669 1.00 87.56 109 VAL A N 1
ATOM 840 C CA . VAL A 1 109 ? -16.975 -0.319 4.188 1.00 87.56 109 VAL A CA 1
ATOM 841 C C . VAL A 1 109 ? -17.395 -0.523 2.724 1.00 87.56 109 VAL A C 1
ATOM 843 O O . VAL A 1 109 ? -16.763 -1.291 2.009 1.00 87.56 109 VAL A O 1
ATOM 846 N N . GLY A 1 110 ? -18.422 0.183 2.238 1.00 86.12 110 GLY A N 1
ATOM 847 C CA . GLY A 1 110 ? -18.857 0.078 0.836 1.00 86.12 110 GLY A CA 1
ATOM 848 C C . GLY A 1 110 ? -17.762 0.472 -0.165 1.00 86.12 110 GLY A C 1
ATOM 849 O O . GLY A 1 110 ? -17.474 -0.278 -1.095 1.00 86.12 110 GLY A O 1
ATOM 850 N N . ASN A 1 111 ? -17.091 1.599 0.084 1.00 87.31 111 ASN A N 1
ATOM 851 C CA . ASN A 1 111 ? -16.035 2.137 -0.785 1.00 87.31 111 ASN A CA 1
ATOM 852 C C . ASN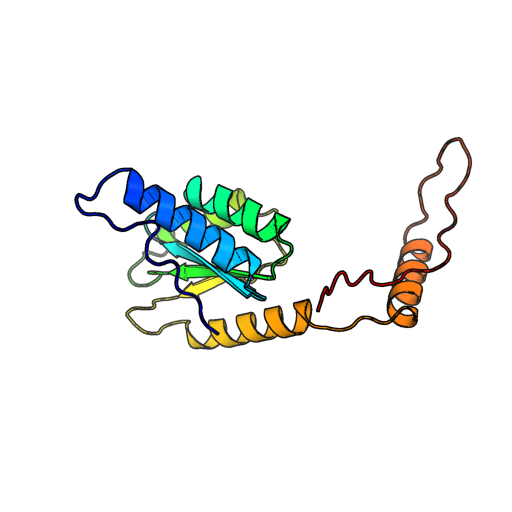 A 1 111 ? -14.774 1.257 -0.784 1.00 87.31 111 ASN A C 1
ATOM 854 O O . ASN A 1 111 ? -14.018 1.228 -1.754 1.00 87.31 111 ASN A O 1
ATOM 858 N N . LEU A 1 112 ? -14.556 0.510 0.300 1.00 89.19 112 LEU A N 1
ATOM 859 C CA . LEU A 1 112 ? -13.414 -0.383 0.444 1.00 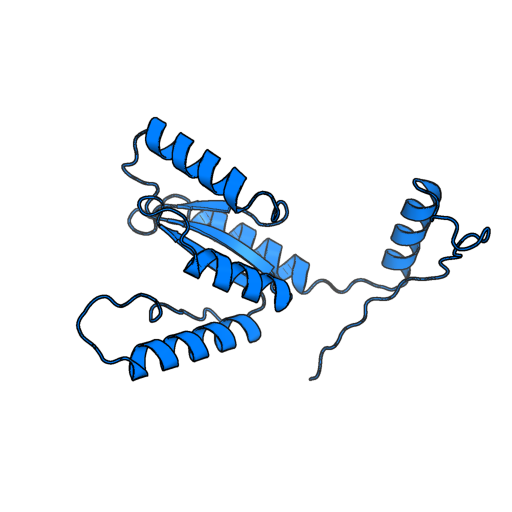89.19 112 LEU A CA 1
ATOM 860 C C . LEU A 1 112 ? -13.420 -1.493 -0.614 1.00 89.19 112 LEU A C 1
ATOM 862 O O . LEU A 1 112 ? -12.385 -1.781 -1.213 1.00 89.19 112 LEU A O 1
ATOM 866 N N . PHE A 1 113 ? -14.584 -2.091 -0.882 1.00 88.38 113 PHE A N 1
ATOM 867 C CA . PHE A 1 113 ? -14.705 -3.165 -1.871 1.00 88.38 113 PHE A CA 1
ATOM 868 C C . PHE A 1 113 ? -14.412 -2.694 -3.296 1.00 88.38 113 PHE A C 1
ATOM 870 O O . PHE A 1 113 ? -13.848 -3.452 -4.086 1.00 88.38 113 PHE A O 1
ATOM 877 N N . GLU A 1 114 ? -14.753 -1.447 -3.618 1.00 91.44 114 GLU A N 1
ATOM 878 C CA . GLU A 1 114 ? -14.445 -0.854 -4.917 1.00 91.44 114 GLU A CA 1
ATOM 879 C C . GLU A 1 114 ? -12.932 -0.735 -5.121 1.00 91.44 114 GLU A C 1
ATOM 881 O O . GLU A 1 114 ? -12.414 -1.203 -6.132 1.00 91.44 114 GLU A O 1
ATOM 886 N N . SER A 1 115 ? -12.195 -0.223 -4.130 1.00 92.69 115 SER A N 1
ATOM 887 C CA . SER A 1 115 ? -10.732 -0.146 -4.224 1.00 92.69 115 SER A CA 1
ATOM 888 C C . SER A 1 115 ? -10.047 -1.508 -4.225 1.00 92.69 115 SER A C 1
ATOM 890 O O . SER A 1 115 ? -9.038 -1.671 -4.903 1.00 92.69 115 SER A O 1
ATOM 892 N N . VAL A 1 116 ? -10.581 -2.503 -3.511 1.00 91.94 116 VAL A N 1
ATOM 893 C CA . VAL A 1 116 ? -10.064 -3.880 -3.592 1.00 91.94 116 VAL A CA 1
ATOM 894 C C . VAL A 1 116 ? -10.228 -4.430 -5.010 1.00 91.94 116 VAL A C 1
ATOM 896 O O . VAL A 1 116 ? -9.307 -5.054 -5.537 1.00 91.94 116 VAL A O 1
ATOM 899 N N . ARG A 1 117 ? -11.371 -4.170 -5.653 1.00 92.31 117 ARG A N 1
ATOM 900 C CA . ARG A 1 117 ? -11.610 -4.571 -7.041 1.00 92.31 117 ARG A CA 1
ATOM 901 C C . ARG A 1 117 ? -10.694 -3.831 -8.017 1.00 92.31 117 ARG A C 1
ATOM 903 O O . ARG A 1 117 ? -10.080 -4.479 -8.855 1.00 92.31 117 ARG A O 1
ATOM 910 N N . GLU A 1 118 ? -10.541 -2.516 -7.871 1.00 92.06 118 GLU A N 1
ATOM 911 C CA . GLU A 1 118 ? -9.614 -1.698 -8.672 1.00 92.06 118 GLU A CA 1
ATOM 912 C C . GLU A 1 118 ? -8.171 -2.225 -8.561 1.00 92.06 118 GLU A C 1
ATOM 914 O O . GLU A 1 118 ? -7.483 -2.406 -9.567 1.00 92.06 118 GLU A O 1
ATOM 919 N N . ALA A 1 119 ? -7.731 -2.539 -7.341 1.00 91.38 119 ALA A N 1
ATOM 920 C CA . ALA A 1 119 ? -6.416 -3.101 -7.059 1.00 91.38 119 ALA A CA 1
ATOM 921 C C . ALA A 1 119 ? -6.219 -4.488 -7.702 1.00 91.38 119 ALA A C 1
ATOM 923 O O . ALA A 1 119 ? -5.172 -4.762 -8.297 1.00 91.38 119 ALA A O 1
ATOM 924 N N . TYR A 1 120 ? -7.236 -5.351 -7.635 1.00 92.06 120 TYR A N 1
ATOM 925 C CA . TYR A 1 120 ? -7.222 -6.666 -8.278 1.00 92.06 120 TYR A CA 1
ATOM 926 C C . TYR A 1 120 ? -7.158 -6.558 -9.808 1.00 92.06 120 TYR A C 1
ATOM 928 O O . TYR A 1 120 ? -6.324 -7.196 -10.453 1.00 92.06 120 TYR A O 1
ATOM 936 N N . ASP A 1 121 ? -8.005 -5.715 -10.396 1.00 91.06 121 ASP A N 1
ATOM 937 C CA . ASP A 1 121 ? -8.057 -5.512 -11.843 1.00 91.06 121 ASP A CA 1
ATOM 938 C C . ASP A 1 121 ? -6.748 -4.897 -12.361 1.00 91.06 121 ASP A C 1
ATOM 940 O O . ASP A 1 121 ? -6.312 -5.208 -13.468 1.00 91.06 121 ASP A O 1
ATOM 944 N N . SER A 1 122 ? -6.097 -4.045 -11.562 1.00 87.62 122 SER A N 1
ATOM 945 C CA . SER A 1 122 ? -4.791 -3.464 -11.883 1.00 87.62 122 SER A CA 1
ATOM 946 C C . SER A 1 122 ? -3.664 -4.504 -11.847 1.00 87.62 122 SER A C 1
ATOM 948 O O . SER A 1 122 ? -2.898 -4.599 -12.807 1.00 87.62 122 SER A O 1
ATOM 950 N N . SER A 1 123 ? -3.586 -5.335 -10.798 1.00 85.50 123 SER A N 1
ATOM 951 C CA . SER A 1 123 ? -2.533 -6.363 -10.667 1.00 85.50 123 SER A CA 1
ATOM 952 C C . SER A 1 123 ? -2.656 -7.512 -11.658 1.00 85.50 123 SER A C 1
ATOM 954 O O . SER A 1 123 ? -1.649 -8.097 -12.051 1.00 85.50 123 SER A O 1
ATOM 956 N N . THR A 1 124 ? -3.873 -7.845 -12.081 1.00 87.19 124 THR A N 1
ATOM 957 C CA . THR A 1 124 ? -4.126 -8.953 -13.016 1.00 87.19 124 THR A CA 1
ATOM 958 C C . THR A 1 124 ? -4.202 -8.508 -14.478 1.00 87.19 124 THR A C 1
ATOM 960 O O . THR A 1 124 ? -4.329 -9.343 -15.383 1.00 87.19 124 THR A O 1
ATOM 963 N N . ARG A 1 125 ? -4.084 -7.200 -14.750 1.00 87.12 125 ARG A N 1
ATOM 964 C CA . ARG A 1 125 ? -4.131 -6.651 -16.107 1.00 87.12 125 ARG A CA 1
ATOM 965 C C . ARG A 1 125 ? -2.959 -7.157 -16.941 1.00 87.12 125 ARG A C 1
ATOM 967 O O . ARG A 1 125 ? -1.797 -6.849 -16.687 1.00 87.12 125 ARG A O 1
ATOM 974 N N . ARG A 1 126 ? -3.271 -7.852 -18.036 1.00 84.19 126 ARG A N 1
ATOM 975 C CA . ARG A 1 126 ? -2.274 -8.182 -19.060 1.00 84.19 126 ARG A CA 1
ATOM 976 C C . ARG A 1 126 ? -1.897 -6.926 -19.837 1.00 84.19 126 ARG A C 1
ATOM 978 O O . ARG A 1 126 ? -2.755 -6.292 -20.449 1.00 84.19 126 ARG A O 1
ATOM 985 N N . VAL A 1 127 ? -0.608 -6.602 -19.854 1.00 86.12 127 VAL A N 1
ATOM 986 C CA . VAL A 1 127 ? -0.064 -5.484 -20.631 1.00 86.12 127 VAL A CA 1
ATOM 987 C C . VAL A 1 127 ? 0.760 -6.037 -21.790 1.00 86.12 127 VAL A C 1
ATOM 989 O O . VAL A 1 127 ? 1.735 -6.756 -21.589 1.00 86.12 127 VAL A O 1
ATOM 992 N N . GLY A 1 128 ? 0.349 -5.724 -23.019 1.00 90.44 128 GLY A N 1
ATOM 993 C CA . GLY A 1 128 ? 1.039 -6.181 -24.226 1.00 90.44 128 GLY A CA 1
ATOM 994 C C . GLY A 1 128 ? 2.321 -5.397 -24.527 1.00 90.44 128 GLY A C 1
ATOM 995 O O . GLY A 1 128 ? 2.435 -4.213 -24.202 1.00 90.44 128 GLY A O 1
ATOM 996 N N . THR A 1 129 ? 3.255 -6.034 -25.241 1.00 91.00 129 THR A N 1
ATOM 997 C CA . THR A 1 129 ? 4.527 -5.444 -25.709 1.00 91.00 129 THR A CA 1
ATOM 998 C C . THR A 1 129 ? 4.336 -4.121 -26.441 1.00 91.00 129 THR A C 1
ATOM 1000 O O . THR A 1 129 ? 5.120 -3.192 -26.269 1.00 91.00 129 THR A O 1
ATOM 1003 N N . SER A 1 130 ? 3.294 -4.025 -27.272 1.00 93.62 130 SER A N 1
ATOM 1004 C CA . SER A 1 130 ? 3.002 -2.833 -28.072 1.00 93.62 130 SER A CA 1
ATOM 1005 C C . SER A 1 130 ? 2.669 -1.631 -27.192 1.00 93.62 130 SER A C 1
ATOM 1007 O O . SER A 1 130 ? 3.191 -0.541 -27.415 1.00 93.62 130 SER A O 1
ATOM 1009 N N . MET A 1 131 ? 1.855 -1.837 -26.153 1.00 92.88 131 MET A N 1
ATOM 1010 C CA . MET A 1 131 ? 1.498 -0.792 -25.198 1.00 92.88 131 MET A CA 1
ATOM 1011 C C . MET A 1 131 ? 2.724 -0.339 -24.402 1.00 92.88 131 MET A C 1
ATOM 1013 O O . MET A 1 131 ? 2.978 0.860 -24.324 1.00 92.88 131 MET A O 1
ATOM 1017 N N . LEU A 1 132 ? 3.510 -1.284 -23.875 1.00 93.75 132 LEU A N 1
ATOM 1018 C CA . LEU A 1 132 ? 4.718 -0.974 -23.105 1.00 93.75 132 LEU A CA 1
ATOM 1019 C C . LEU A 1 132 ? 5.764 -0.245 -23.941 1.00 93.75 132 LEU A C 1
ATOM 1021 O O . LEU A 1 132 ? 6.321 0.755 -23.500 1.00 93.75 132 LEU A O 1
ATOM 1025 N N . THR A 1 133 ? 6.004 -0.717 -25.163 1.00 95.19 133 THR A N 1
ATOM 1026 C CA . THR A 1 133 ? 6.957 -0.086 -26.080 1.00 95.19 133 THR A CA 1
ATOM 1027 C C . THR A 1 133 ? 6.506 1.327 -26.433 1.00 95.19 133 THR A C 1
ATOM 1029 O O . THR A 1 133 ? 7.325 2.237 -26.404 1.00 95.19 133 THR A O 1
ATOM 1032 N N . ARG A 1 134 ? 5.205 1.549 -26.669 1.00 95.38 134 ARG A N 1
ATOM 1033 C CA . ARG A 1 134 ? 4.665 2.892 -26.921 1.00 95.38 134 ARG A CA 1
ATOM 1034 C C . ARG A 1 134 ? 4.870 3.825 -25.727 1.00 95.38 134 ARG A C 1
ATOM 1036 O O . ARG A 1 134 ? 5.319 4.948 -25.920 1.00 95.38 134 ARG A O 1
ATOM 1043 N N . ILE A 1 135 ? 4.566 3.367 -24.509 1.00 94.62 135 ILE A N 1
ATOM 1044 C CA . ILE A 1 135 ? 4.774 4.153 -23.279 1.00 94.62 135 ILE A CA 1
ATOM 1045 C C . ILE A 1 135 ? 6.255 4.498 -23.103 1.00 94.62 135 ILE A C 1
ATOM 1047 O O . ILE A 1 135 ? 6.589 5.652 -22.857 1.00 94.62 135 ILE A O 1
ATOM 1051 N N . MET A 1 136 ? 7.143 3.520 -23.292 1.00 95.25 136 MET A N 1
ATOM 1052 C CA . MET A 1 136 ? 8.589 3.717 -23.209 1.00 95.25 136 MET A CA 1
ATOM 1053 C C . MET A 1 136 ? 9.083 4.752 -24.226 1.00 95.25 136 MET A C 1
ATOM 1055 O O . MET A 1 136 ? 9.877 5.616 -23.868 1.00 95.25 136 MET A O 1
ATOM 1059 N N . THR A 1 137 ? 8.621 4.691 -25.478 1.00 95.00 137 THR A N 1
ATOM 1060 C CA . THR A 1 137 ? 9.002 5.666 -26.507 1.00 95.00 137 THR A CA 1
ATOM 1061 C C . THR A 1 137 ? 8.558 7.076 -26.131 1.00 95.00 137 THR A C 1
ATOM 1063 O O . THR A 1 137 ? 9.390 7.977 -26.150 1.00 95.00 137 THR A O 1
ATOM 1066 N N . MET A 1 138 ? 7.302 7.253 -25.704 1.00 95.69 138 MET A N 1
ATOM 1067 C CA . MET A 1 138 ? 6.798 8.560 -25.260 1.00 95.69 138 MET A CA 1
ATOM 1068 C C . MET A 1 138 ? 7.615 9.112 -24.081 1.00 95.69 138 MET A C 1
ATOM 1070 O O . MET A 1 138 ? 7.980 10.282 -24.083 1.00 95.69 138 MET A O 1
ATOM 1074 N N . ALA A 1 139 ? 7.973 8.266 -23.109 1.00 94.75 139 ALA A N 1
ATOM 1075 C CA . ALA A 1 139 ? 8.791 8.676 -21.966 1.00 94.75 139 ALA A CA 1
ATOM 1076 C C . ALA A 1 139 ? 10.220 9.090 -22.366 1.00 94.75 139 ALA A C 1
ATOM 1078 O O . ALA A 1 139 ? 10.762 10.036 -21.808 1.00 94.75 139 ALA A O 1
ATOM 1079 N N . VAL A 1 140 ? 10.830 8.402 -23.338 1.00 94.44 140 VAL A N 1
ATOM 1080 C CA . VAL A 1 140 ? 12.170 8.731 -23.864 1.00 94.44 140 VAL A CA 1
ATOM 1081 C C . VAL A 1 140 ? 12.173 10.035 -24.663 1.00 94.44 140 VAL A C 1
ATOM 1083 O O . VAL A 1 140 ? 13.187 10.737 -24.684 1.00 94.44 140 VAL A O 1
ATOM 1086 N N . GLU A 1 141 ? 11.072 10.331 -25.354 1.00 92.31 141 GLU A N 1
ATOM 1087 C CA . GLU A 1 141 ? 10.890 11.574 -26.106 1.00 92.31 141 GLU A CA 1
ATOM 1088 C C . GLU A 1 141 ? 10.713 12.774 -25.175 1.00 92.31 141 GLU A C 1
ATOM 1090 O O . GLU A 1 141 ? 11.361 13.799 -25.391 1.00 92.31 141 GLU A O 1
ATOM 1095 N N . ASP A 1 142 ? 9.901 12.621 -24.127 1.00 94.94 142 ASP A N 1
ATOM 1096 C CA . ASP A 1 142 ? 9.671 13.653 -23.112 1.00 94.94 142 ASP A CA 1
ATOM 1097 C C . ASP A 1 142 ? 10.910 13.875 -22.226 1.00 94.94 142 ASP A C 1
ATOM 1099 O O . ASP A 1 142 ? 11.333 15.007 -21.983 1.00 94.94 142 ASP A O 1
ATOM 1103 N N . HIS A 1 143 ? 11.567 12.788 -21.808 1.00 93.06 143 HIS A N 1
ATOM 1104 C CA . HIS A 1 143 ? 12.769 12.833 -20.985 1.00 93.06 143 HIS A CA 1
ATOM 1105 C C . HIS A 1 143 ? 13.870 11.909 -21.520 1.00 93.06 143 HIS A C 1
ATOM 1107 O O . HIS A 1 143 ? 13.836 10.682 -21.386 1.00 93.06 143 HIS A O 1
ATOM 1113 N N . GLN A 1 144 ? 14.903 12.511 -22.115 1.00 90.44 144 GLN A N 1
ATOM 1114 C CA . GLN A 1 144 ? 15.984 11.754 -22.745 1.00 90.44 144 GLN A CA 1
ATOM 1115 C C . GLN A 1 144 ? 16.801 10.938 -21.719 1.00 90.44 144 GLN A C 1
ATOM 1117 O O . GLN A 1 144 ? 17.205 11.480 -20.690 1.00 90.44 144 GLN A O 1
ATOM 1122 N N . PRO A 1 145 ? 17.147 9.667 -22.023 1.00 91.94 145 PRO A N 1
ATOM 1123 C CA . PRO A 1 145 ? 17.981 8.843 -21.155 1.00 91.94 145 PRO A CA 1
ATOM 1124 C C . PRO A 1 145 ? 19.357 9.462 -20.877 1.00 91.94 145 PRO A C 1
ATOM 1126 O O . PRO 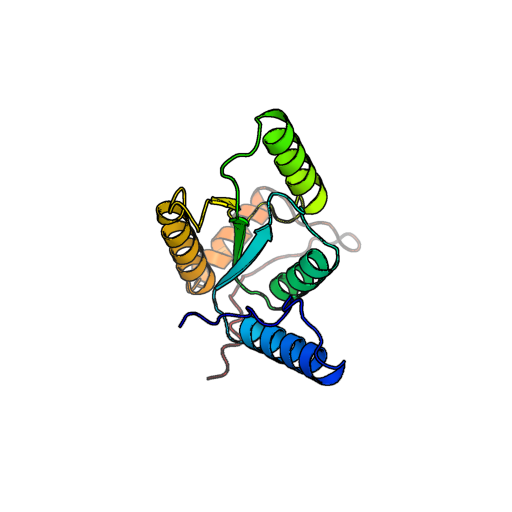A 1 145 ? 19.947 10.086 -21.773 1.00 91.94 145 PRO A O 1
ATOM 1129 N N . PRO A 1 146 ? 19.927 9.216 -19.683 1.00 91.75 146 PRO A N 1
ATOM 1130 C CA . PRO A 1 146 ? 21.231 9.744 -19.317 1.00 91.75 146 PRO A CA 1
ATOM 1131 C C . PRO A 1 146 ? 22.347 9.200 -20.219 1.00 91.75 146 PRO A C 1
ATOM 1133 O O . PRO A 1 146 ? 22.262 8.120 -20.817 1.00 91.75 146 PRO A O 1
ATOM 1136 N N . LEU A 1 147 ? 23.438 9.961 -20.292 1.00 93.50 147 LEU A N 1
ATOM 1137 C CA . LEU A 1 147 ? 24.670 9.533 -20.945 1.00 93.50 147 LEU A CA 1
ATOM 1138 C C . LEU A 1 147 ? 25.483 8.659 -19.987 1.00 93.50 147 LEU A C 1
ATOM 1140 O O . LEU A 1 147 ? 25.814 9.077 -18.882 1.00 93.50 147 LEU A O 1
ATOM 1144 N N . VAL A 1 148 ? 25.886 7.475 -20.442 1.00 91.56 148 VAL A N 1
ATOM 1145 C CA . VAL A 1 148 ? 26.813 6.598 -19.720 1.00 91.56 148 VAL A CA 1
ATOM 1146 C C . VAL A 1 148 ? 28.119 6.562 -20.502 1.00 91.56 148 VAL A C 1
ATOM 1148 O O . VAL A 1 148 ? 28.151 6.116 -21.649 1.00 91.56 148 VAL A O 1
ATOM 1151 N N . ARG A 1 149 ? 29.206 7.077 -19.907 1.00 91.81 149 ARG A N 1
ATOM 1152 C CA . ARG A 1 149 ? 30.534 7.192 -20.554 1.00 91.81 149 ARG A CA 1
ATOM 1153 C C . ARG A 1 149 ? 30.476 7.895 -21.923 1.00 91.81 149 ARG A C 1
ATOM 1155 O O . ARG A 1 149 ? 31.044 7.423 -22.905 1.00 91.81 149 ARG A O 1
ATOM 1162 N N . GLY A 1 150 ? 29.729 8.999 -21.997 1.00 90.81 150 GLY A N 1
ATOM 1163 C CA . GLY A 1 150 ? 29.579 9.803 -23.216 1.00 90.81 150 GLY A CA 1
ATOM 1164 C C . GLY A 1 150 ? 28.685 9.188 -24.299 1.00 90.81 150 GLY A C 1
ATOM 1165 O O . GLY A 1 150 ? 28.567 9.756 -25.380 1.00 90.81 150 GLY A O 1
ATOM 1166 N N . ARG A 1 151 ? 28.032 8.045 -24.039 1.00 89.62 151 ARG A N 1
ATOM 1167 C CA . ARG A 1 151 ? 27.106 7.400 -24.980 1.00 89.62 151 ARG A CA 1
ATOM 1168 C C . ARG A 1 151 ? 25.691 7.383 -24.425 1.00 89.62 151 ARG A C 1
ATOM 1170 O O . ARG A 1 151 ? 25.476 7.085 -23.253 1.00 89.62 151 ARG A O 1
ATOM 1177 N N . ARG A 1 152 ? 24.716 7.667 -25.289 1.00 87.69 152 ARG A N 1
ATOM 1178 C CA . ARG A 1 152 ? 23.296 7.588 -24.936 1.00 87.69 152 ARG A CA 1
ATOM 1179 C C . ARG A 1 152 ? 22.822 6.142 -24.974 1.00 87.69 152 ARG A C 1
ATOM 1181 O O . ARG A 1 152 ? 23.063 5.434 -25.954 1.00 87.69 152 ARG A O 1
ATOM 1188 N N . VAL A 1 153 ? 22.124 5.725 -23.924 1.00 91.25 153 VAL A N 1
ATOM 1189 C CA . VAL A 1 153 ? 21.446 4.427 -23.894 1.00 91.25 153 VAL A CA 1
ATOM 1190 C C . VAL A 1 153 ? 20.296 4.447 -24.905 1.00 91.25 153 VAL A C 1
ATOM 1192 O O . VAL A 1 153 ? 19.478 5.363 -24.902 1.00 91.25 153 VAL A O 1
ATOM 1195 N N . LYS A 1 154 ? 20.242 3.448 -25.795 1.00 90.25 154 LYS A N 1
ATOM 1196 C CA . LYS A 1 154 ? 19.151 3.281 -26.768 1.00 90.25 154 LYS A CA 1
ATOM 1197 C C . LYS A 1 154 ? 18.185 2.205 -26.282 1.00 90.25 154 LYS A C 1
ATOM 1199 O O . LYS A 1 154 ? 18.508 1.020 -26.347 1.00 90.25 154 LYS A O 1
ATOM 1204 N N . LEU A 1 155 ? 17.005 2.623 -25.833 1.00 92.00 155 LEU A N 1
ATOM 1205 C CA . LEU A 1 155 ? 15.904 1.723 -25.494 1.00 92.00 155 LEU A CA 1
ATOM 1206 C C . LEU A 1 155 ? 15.158 1.329 -26.780 1.00 92.00 155 LEU A C 1
ATOM 1208 O O . LEU A 1 155 ? 14.852 2.196 -27.594 1.00 92.00 155 LEU A O 1
ATOM 1212 N N . LYS A 1 156 ? 14.930 0.026 -27.006 1.00 91.56 156 LYS A N 1
ATOM 1213 C CA . LYS A 1 156 ? 14.375 -0.497 -28.275 1.00 91.56 156 LYS A CA 1
ATOM 1214 C C . LYS A 1 156 ? 12.932 -0.982 -28.167 1.00 91.56 156 LYS A C 1
ATOM 1216 O O . LYS A 1 156 ? 12.126 -0.668 -29.031 1.00 91.56 156 LYS A O 1
ATOM 1221 N N . TYR A 1 157 ? 12.621 -1.763 -27.139 1.00 92.81 157 TYR A N 1
ATOM 1222 C CA . TYR A 1 157 ? 11.276 -2.261 -26.865 1.00 92.81 157 TYR A CA 1
ATOM 1223 C C . TYR A 1 157 ? 11.140 -2.577 -25.376 1.00 92.81 157 TYR A C 1
ATOM 1225 O O . TYR A 1 157 ? 12.145 -2.740 -24.682 1.00 92.81 157 TYR A O 1
ATOM 1233 N N . ALA A 1 158 ? 9.899 -2.691 -24.911 1.00 92.44 158 ALA A N 1
ATOM 1234 C CA . ALA A 1 158 ? 9.572 -3.114 -23.557 1.00 92.44 158 ALA A CA 1
ATOM 1235 C C . ALA A 1 158 ? 8.546 -4.253 -23.599 1.00 92.44 158 ALA A C 1
ATOM 1237 O O . ALA A 1 158 ? 7.621 -4.243 -24.413 1.00 92.44 158 ALA A O 1
ATOM 1238 N N . HIS A 1 159 ? 8.715 -5.240 -22.724 1.00 92.00 159 HIS A N 1
ATOM 1239 C CA . HIS A 1 159 ? 7.852 -6.414 -22.615 1.00 92.00 159 HIS A CA 1
ATOM 1240 C C . HIS A 1 159 ? 7.592 -6.730 -21.140 1.00 92.00 159 HIS A C 1
ATOM 1242 O O . HIS A 1 159 ? 8.495 -6.587 -20.317 1.00 92.00 159 HIS A O 1
ATOM 1248 N N . ALA A 1 160 ? 6.376 -7.171 -20.812 1.00 85.06 160 ALA A N 1
ATOM 1249 C CA . ALA A 1 160 ? 6.033 -7.599 -19.463 1.00 85.06 160 ALA A CA 1
ATOM 1250 C C . ALA A 1 160 ? 6.634 -8.983 -19.207 1.00 85.06 160 ALA A C 1
ATOM 1252 O O . ALA A 1 160 ? 6.249 -9.960 -19.847 1.00 85.06 160 ALA A O 1
ATOM 1253 N N . PHE A 1 161 ? 7.567 -9.095 -18.266 1.00 75.50 161 PHE A N 1
ATOM 1254 C CA . PHE A 1 161 ? 7.984 -10.406 -17.785 1.00 75.50 161 PHE A CA 1
ATOM 1255 C C . PHE A 1 161 ? 6.930 -10.915 -16.795 1.00 75.50 161 PHE A C 1
ATOM 1257 O O . PHE A 1 161 ? 6.798 -10.381 -15.700 1.00 75.50 161 PHE A O 1
ATOM 1264 N N . SER A 1 162 ? 6.146 -11.915 -17.193 1.00 62.56 162 SER A N 1
ATOM 1265 C CA . SER A 1 162 ? 5.235 -12.628 -16.294 1.00 62.56 162 SER A CA 1
ATOM 1266 C C . SER A 1 162 ? 5.939 -13.903 -15.837 1.00 62.56 162 SER A C 1
ATOM 1268 O O . SER A 1 162 ? 6.088 -14.849 -16.605 1.00 62.56 162 SER A O 1
ATOM 1270 N N . SER A 1 163 ? 6.386 -13.932 -14.580 1.00 43.94 163 SER A N 1
ATOM 1271 C CA . SER A 1 163 ? 6.734 -15.174 -13.885 1.00 43.94 163 SER A CA 1
ATOM 1272 C C . SER A 1 163 ? 5.463 -15.788 -13.298 1.00 43.94 163 SER A C 1
ATOM 1274 O O . SER A 1 163 ? 5.308 -15.901 -12.086 1.00 43.94 163 SER A O 1
ATOM 1276 N N . SER A 1 164 ? 4.506 -16.127 -14.155 1.00 39.84 164 SER A N 1
ATOM 1277 C CA . SER A 1 164 ? 3.406 -17.002 -13.764 1.00 39.84 164 SER A CA 1
ATOM 1278 C C . SER A 1 164 ? 3.883 -18.433 -13.997 1.00 39.84 164 SER A C 1
ATOM 1280 O O . SER A 1 164 ? 3.722 -18.978 -15.086 1.00 39.84 164 SER A O 1
ATOM 1282 N N . LEU A 1 165 ? 4.556 -19.010 -12.996 1.00 30.33 165 LEU A N 1
ATOM 1283 C CA . LEU A 1 165 ? 4.596 -20.464 -12.868 1.00 30.33 165 LEU A CA 1
ATOM 1284 C C . LEU A 1 165 ? 3.146 -20.913 -12.655 1.00 30.33 165 LEU A C 1
ATOM 1286 O O . LEU A 1 165 ? 2.456 -20.365 -11.795 1.00 30.33 165 LEU A O 1
ATOM 1290 N N . ASN A 1 166 ? 2.697 -21.815 -13.528 1.00 31.81 166 ASN A N 1
ATOM 1291 C CA . ASN A 1 166 ? 1.439 -22.546 -13.386 1.00 31.81 166 ASN A CA 1
ATOM 1292 C C . ASN A 1 166 ? 1.365 -23.272 -12.042 1.00 31.81 166 ASN A C 1
ATOM 1294 O O . ASN A 1 166 ? 2.433 -23.744 -11.586 1.00 31.81 166 ASN A O 1
#

Secondary structure (DSSP, 8-state):
-----TTTT--SS--HHHHHHHHHHHHHHHHH-SEEEEEEETTT---HHHHHHHHHHHHTT-EEEEEEE--TT--HHHHHHHHHHHHHHHTT-TTSEEEE--TTT-TTHHHHHHHHHHHHHHHT----HHHHHHHHHHHHHHSPPPEETTEE--------------

Solvent-accessible surface area (backbone atoms only — not comparable to full-atom values): 10100 Å² total; per-residue (Å²): 136,90,83,84,60,82,54,74,73,69,87,72,95,75,59,81,65,61,54,53,54,30,48,53,53,39,54,52,50,53,71,73,37,64,58,46,74,53,75,34,46,53,86,79,47,87,48,73,66,54,54,52,51,47,53,49,39,56,74,67,70,36,32,57,35,38,34,33,30,62,52,64,95,60,53,71,70,56,52,50,53,48,49,55,50,44,48,70,77,44,60,91,49,79,87,46,55,76,42,68,20,19,80,91,78,54,45,54,52,73,63,49,56,53,53,52,48,54,38,40,54,59,74,68,54,85,65,54,44,69,60,43,25,50,52,51,50,54,48,42,72,78,49,70,65,66,68,58,95,88,37,70,68,81,86,85,76,39,70,72,85,77,88,73,78,129